Protein AF-A0A1T0CT26-F1 (afdb_monomer_lite)

Organism: NCBI:txid470453

Foldseek 3Di:
DKKKKFAQDCVLVQVCQVPPFQWHQDVVQQKIKHWDFDPDPDGDIDIDIWHFPDDDNTMTMTDDPPDDPCCCVPVPVVVSCVSVVPMDIDDD

Radius of gyration: 12.82 Å; chains: 1;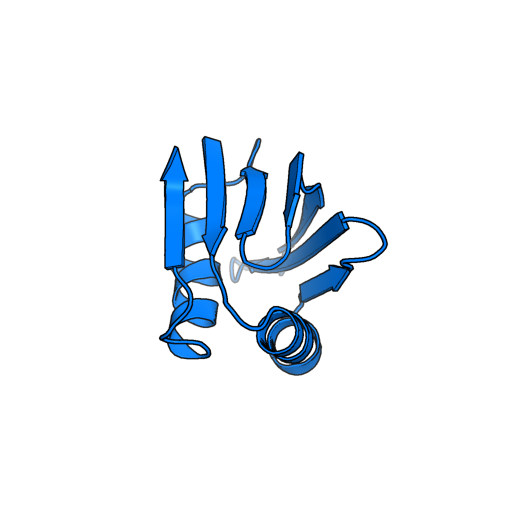 bounding box: 35×26×27 Å

Structure (mmCIF, N/CA/C/O backbone):
data_AF-A0A1T0CT26-F1
#
_entry.id   AF-A0A1T0CT26-F1
#
loop_
_atom_site.group_PDB
_atom_site.id
_atom_site.type_symbol
_atom_site.label_atom_id
_atom_site.label_alt_id
_atom_site.label_comp_id
_atom_site.label_asym_id
_atom_site.label_entity_id
_atom_site.label_seq_id
_atom_site.pdbx_PDB_ins_code
_atom_site.Cartn_x
_atom_site.Cartn_y
_atom_site.Cartn_z
_atom_site.occupancy
_atom_site.B_iso_or_equiv
_atom_site.auth_seq_id
_atom_site.auth_comp_id
_atom_site.auth_asym_id
_atom_site.auth_atom_id
_atom_site.pdbx_PDB_model_num
ATOM 1 N N . MET A 1 1 ? -5.051 0.530 -13.656 1.00 85.62 1 MET A N 1
ATOM 2 C CA . MET A 1 1 ? -5.703 -0.439 -12.754 1.00 85.62 1 MET A CA 1
ATOM 3 C C . MET A 1 1 ? -5.882 0.244 -11.412 1.00 85.62 1 MET A C 1
ATOM 5 O O . MET A 1 1 ? -4.988 0.986 -11.021 1.00 85.62 1 MET A O 1
ATOM 9 N N . MET A 1 2 ? -7.017 0.055 -10.746 1.00 89.81 2 MET A N 1
ATOM 10 C CA . MET A 1 2 ? -7.268 0.623 -9.422 1.00 89.81 2 MET A CA 1
ATOM 11 C C . MET A 1 2 ? -6.932 -0.413 -8.345 1.00 89.81 2 MET A C 1
ATOM 13 O O . MET A 1 2 ? -7.452 -1.526 -8.380 1.00 89.81 2 MET A O 1
ATOM 17 N N . LEU A 1 3 ? -6.071 -0.055 -7.392 1.00 92.00 3 LEU A N 1
ATOM 18 C CA . LEU A 1 3 ? -5.806 -0.826 -6.181 1.00 92.00 3 LEU A CA 1
ATOM 19 C C . LEU A 1 3 ? -6.609 -0.227 -5.028 1.00 92.00 3 LEU A C 1
ATOM 21 O O . LEU A 1 3 ? -6.467 0.947 -4.698 1.00 92.00 3 LEU A O 1
ATOM 25 N N . ILE A 1 4 ? -7.408 -1.060 -4.378 1.00 93.38 4 ILE A N 1
ATOM 26 C CA . ILE A 1 4 ? -8.157 -0.705 -3.180 1.00 93.38 4 ILE A CA 1
ATOM 27 C C . ILE A 1 4 ? -7.526 -1.426 -1.992 1.00 93.38 4 ILE A C 1
ATOM 29 O O . ILE A 1 4 ? -7.483 -2.657 -1.952 1.00 93.38 4 ILE A O 1
ATOM 33 N N . ILE A 1 5 ? -7.065 -0.657 -1.008 1.00 93.75 5 ILE A N 1
ATOM 34 C CA . ILE A 1 5 ? -6.494 -1.155 0.246 1.00 93.75 5 ILE A CA 1
ATOM 35 C C . ILE A 1 5 ? -7.511 -0.921 1.357 1.00 93.75 5 ILE A C 1
ATOM 37 O O . ILE A 1 5 ? -7.823 0.228 1.668 1.00 93.75 5 ILE A O 1
ATOM 41 N N . LYS A 1 6 ? -8.010 -1.986 1.988 1.00 94.69 6 LYS A N 1
ATOM 42 C CA . LYS A 1 6 ? -8.943 -1.879 3.120 1.00 94.69 6 LYS A CA 1
ATOM 43 C C . LYS A 1 6 ? -8.275 -2.329 4.407 1.00 94.69 6 LYS A C 1
ATOM 45 O O . LYS A 1 6 ? -7.744 -3.438 4.486 1.00 94.69 6 LYS A O 1
ATOM 50 N N . LEU A 1 7 ? -8.322 -1.468 5.419 1.00 92.88 7 LEU A N 1
ATOM 51 C CA . LEU A 1 7 ? -7.731 -1.728 6.726 1.00 92.88 7 LEU A CA 1
ATOM 52 C C . LEU A 1 7 ? -8.424 -0.893 7.803 1.00 92.88 7 LEU A C 1
ATOM 54 O O . LEU A 1 7 ? -8.698 0.284 7.612 1.00 92.88 7 LEU A O 1
ATOM 58 N N . SER A 1 8 ? -8.663 -1.484 8.971 1.00 88.31 8 SER A N 1
ATOM 59 C CA . SER A 1 8 ? -9.265 -0.782 10.116 1.00 88.31 8 SER A CA 1
ATOM 60 C C . SER A 1 8 ? -8.279 0.095 10.893 1.00 88.31 8 SER A C 1
ATOM 62 O O . SER A 1 8 ? -8.688 0.919 11.707 1.00 88.31 8 SER A O 1
ATOM 64 N N . ASN A 1 9 ? -6.976 -0.094 10.681 1.00 89.12 9 ASN A N 1
ATOM 65 C CA . ASN A 1 9 ? -5.919 0.639 11.361 1.00 89.12 9 ASN A CA 1
ATOM 66 C C . ASN A 1 9 ? -4.756 0.954 10.413 1.00 89.12 9 ASN A C 1
ATOM 68 O O . ASN A 1 9 ? -3.760 0.232 10.353 1.00 89.12 9 ASN A O 1
ATOM 72 N N . PHE A 1 10 ? -4.866 2.082 9.719 1.00 89.38 10 PHE A N 1
ATOM 73 C CA . PHE A 1 10 ? -3.838 2.580 8.809 1.00 89.38 10 PHE A CA 1
ATOM 74 C C . PHE A 1 10 ? -2.499 2.914 9.472 1.00 89.38 10 PHE A C 1
ATOM 76 O O . PHE A 1 10 ? -1.464 2.856 8.810 1.00 89.38 10 PHE A O 1
ATOM 83 N N . LYS A 1 11 ? -2.478 3.160 10.787 1.00 89.12 11 LYS A N 1
ATOM 84 C CA . LYS A 1 11 ? -1.224 3.374 11.514 1.00 89.12 11 LYS A CA 1
ATOM 85 C C . LYS A 1 11 ? -0.328 2.132 11.488 1.00 89.12 11 LYS A C 1
ATOM 87 O O . LYS A 1 11 ? 0.869 2.267 11.279 1.00 89.12 11 LYS A O 1
ATOM 92 N N . LYS A 1 12 ? -0.902 0.923 11.595 1.00 89.06 12 LYS A N 1
ATOM 93 C CA . LYS A 1 12 ? -0.130 -0.328 11.448 1.00 89.06 12 LYS A CA 1
ATOM 94 C C . LYS A 1 12 ? 0.561 -0.416 10.088 1.00 89.06 12 LYS A C 1
ATOM 96 O O . LYS A 1 12 ? 1.697 -0.869 10.014 1.00 89.06 12 LYS A O 1
ATOM 101 N N . LEU A 1 13 ? -0.132 -0.000 9.027 1.00 89.44 13 LEU A N 1
ATOM 102 C CA . LEU A 1 13 ? 0.420 0.005 7.677 1.00 89.44 13 LEU A CA 1
ATOM 103 C C . LEU A 1 13 ? 1.579 1.003 7.573 1.00 89.44 13 LEU A C 1
ATOM 105 O O . LEU A 1 13 ? 2.648 0.631 7.108 1.00 89.44 13 LEU A O 1
ATOM 109 N N . GLN A 1 14 ? 1.406 2.229 8.069 1.00 89.31 14 GLN A N 1
ATOM 110 C CA . GLN A 1 14 ? 2.464 3.245 8.071 1.00 89.31 14 GLN A CA 1
ATOM 111 C C . GLN A 1 14 ? 3.704 2.810 8.865 1.00 89.31 14 GLN A C 1
ATOM 113 O O . GLN A 1 14 ? 4.830 2.938 8.375 1.00 89.31 14 GLN A O 1
ATOM 118 N N . ASP A 1 15 ? 3.499 2.254 10.062 1.00 89.56 15 ASP A N 1
ATOM 119 C CA . ASP A 1 15 ? 4.573 1.742 10.915 1.00 89.56 15 ASP A CA 1
ATOM 120 C C . ASP A 1 15 ? 5.323 0.593 10.222 1.00 89.56 15 ASP A C 1
ATOM 122 O O . ASP A 1 15 ? 6.553 0.539 10.262 1.00 89.56 15 ASP A O 1
ATOM 126 N N . LEU A 1 16 ? 4.600 -0.315 9.557 1.00 86.94 16 LEU A N 1
ATOM 127 C CA . LEU A 1 16 ? 5.200 -1.414 8.805 1.00 86.94 16 LEU A CA 1
ATOM 128 C C . LEU A 1 16 ? 6.066 -0.901 7.649 1.00 86.94 16 LEU A C 1
ATOM 130 O O . LEU A 1 16 ? 7.202 -1.353 7.502 1.00 86.94 16 LEU A O 1
ATOM 134 N N . MET A 1 17 ? 5.550 0.035 6.847 1.00 84.44 17 MET A N 1
ATOM 135 C CA . MET A 1 17 ? 6.288 0.590 5.708 1.00 84.44 17 MET A CA 1
ATOM 136 C C . MET A 1 17 ? 7.601 1.215 6.171 1.00 84.44 17 MET A C 1
ATOM 138 O O . MET A 1 17 ? 8.663 0.821 5.700 1.00 84.44 17 MET A O 1
ATOM 142 N N . THR A 1 18 ? 7.524 2.082 7.184 1.00 80.19 18 THR A N 1
ATOM 143 C CA . THR A 1 18 ? 8.671 2.843 7.697 1.00 80.19 18 THR A CA 1
ATOM 144 C C . THR A 1 18 ? 9.759 1.945 8.295 1.00 80.19 18 THR A C 1
ATOM 146 O O . THR A 1 18 ? 10.944 2.242 8.170 1.00 80.19 18 THR A O 1
ATOM 149 N N . ASN A 1 19 ? 9.377 0.848 8.960 1.00 78.75 19 ASN A N 1
ATOM 150 C CA . ASN A 1 19 ? 10.316 0.018 9.721 1.00 78.75 19 ASN A CA 1
ATOM 151 C C . ASN A 1 19 ? 10.829 -1.217 8.970 1.00 78.75 19 ASN A C 1
ATOM 153 O O . ASN A 1 19 ? 11.826 -1.805 9.384 1.00 78.75 19 ASN A O 1
ATOM 157 N N . SER A 1 20 ? 10.120 -1.697 7.945 1.00 74.81 20 SER A N 1
ATOM 158 C CA . SER A 1 20 ? 10.370 -3.029 7.361 1.00 74.81 20 SER A CA 1
ATOM 159 C C . SER A 1 20 ? 10.498 -3.045 5.841 1.00 74.81 20 SER A C 1
ATOM 161 O O . SER A 1 20 ? 10.899 -4.065 5.274 1.00 74.81 20 SER A O 1
ATOM 163 N N . PHE A 1 21 ? 10.191 -1.937 5.174 1.00 73.06 21 PHE A N 1
ATOM 164 C CA . PHE A 1 21 ? 10.271 -1.813 3.726 1.00 73.06 21 PHE A CA 1
ATOM 165 C C . PHE A 1 21 ? 11.105 -0.589 3.351 1.00 73.06 21 PHE A C 1
ATOM 167 O O . PHE A 1 21 ? 11.231 0.358 4.121 1.00 73.06 21 PHE A O 1
ATOM 174 N N . LEU A 1 22 ? 11.651 -0.575 2.134 1.00 78.56 22 LEU A N 1
ATOM 175 C CA . LEU A 1 22 ? 12.120 0.669 1.518 1.00 78.56 22 LEU A CA 1
ATOM 176 C C . LEU A 1 22 ? 10.897 1.442 1.010 1.00 78.56 22 LEU A C 1
ATOM 178 O O . LEU A 1 22 ? 10.705 1.606 -0.190 1.00 78.56 22 LEU A O 1
ATOM 182 N N . SER A 1 23 ? 9.999 1.804 1.922 1.00 84.75 23 SER A N 1
ATOM 183 C CA . SER A 1 23 ? 8.704 2.386 1.604 1.00 84.75 23 SER A CA 1
ATOM 184 C C . SER A 1 23 ? 8.245 3.349 2.688 1.00 84.75 23 SER A C 1
ATOM 186 O O . SER A 1 23 ? 8.489 3.138 3.872 1.00 84.75 23 SER A O 1
ATOM 188 N N . THR A 1 24 ? 7.532 4.388 2.278 1.00 87.62 24 THR A N 1
ATOM 189 C CA . THR A 1 24 ? 6.911 5.375 3.156 1.00 87.62 24 THR A CA 1
ATOM 190 C C . THR A 1 24 ? 5.495 5.653 2.677 1.00 87.62 24 THR A C 1
ATOM 192 O O . THR A 1 24 ? 5.267 5.875 1.490 1.00 87.62 24 THR A O 1
ATOM 195 N N . ILE A 1 25 ? 4.544 5.641 3.610 1.00 89.25 25 ILE A N 1
ATOM 196 C CA . ILE A 1 25 ? 3.177 6.119 3.389 1.00 89.25 25 ILE A CA 1
ATOM 197 C C . ILE A 1 25 ? 3.002 7.419 4.160 1.00 89.25 25 ILE A C 1
ATOM 199 O O . ILE A 1 25 ? 3.221 7.460 5.376 1.00 89.25 25 ILE A O 1
ATOM 203 N N . ASP A 1 26 ? 2.582 8.453 3.445 1.00 89.75 26 ASP A N 1
ATOM 204 C CA . ASP A 1 26 ? 2.226 9.749 3.995 1.00 89.75 26 ASP A CA 1
ATOM 205 C C . ASP A 1 26 ? 0.727 9.983 3.776 1.00 89.75 26 ASP A C 1
ATOM 207 O O . ASP A 1 26 ? 0.267 10.263 2.671 1.00 89.75 26 ASP A O 1
ATOM 211 N N . PHE A 1 27 ? -0.058 9.839 4.845 1.00 88.75 27 PHE A N 1
ATOM 212 C CA . PHE A 1 27 ? -1.501 10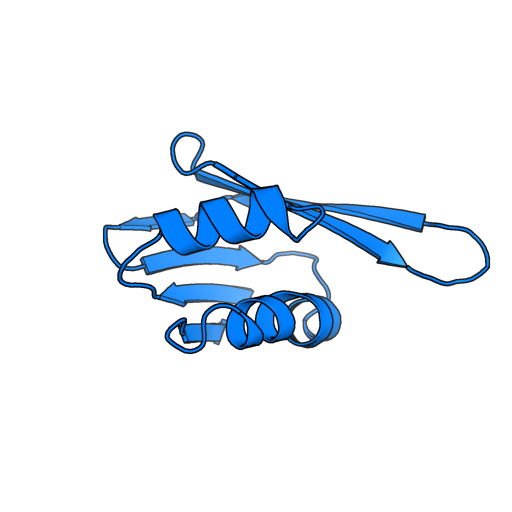.078 4.799 1.00 88.75 27 PHE A CA 1
ATOM 213 C C . PHE A 1 27 ? -1.870 11.562 4.734 1.00 88.75 27 PHE A C 1
ATOM 215 O O . PHE A 1 27 ? -2.978 11.874 4.303 1.00 88.75 27 PHE A O 1
ATOM 222 N N . GLU A 1 28 ? -0.984 12.469 5.160 1.00 89.94 28 GLU A N 1
ATOM 223 C CA . GLU A 1 28 ? -1.224 13.911 5.065 1.00 89.94 28 GLU A CA 1
ATOM 224 C C . GLU A 1 28 ? -1.055 14.378 3.618 1.00 89.94 28 GLU A C 1
ATOM 226 O O . GLU A 1 28 ? -1.889 15.129 3.112 1.00 89.94 28 GLU A O 1
ATOM 231 N N . GLN A 1 29 ? -0.016 13.884 2.939 1.00 90.44 29 GLN A N 1
ATOM 232 C CA . GLN A 1 29 ? 0.216 14.141 1.514 1.00 90.44 29 GLN A CA 1
ATOM 233 C C . GLN A 1 29 ? -0.631 13.246 0.603 1.00 90.44 29 GLN A C 1
ATOM 235 O O . GLN A 1 29 ? -0.810 13.577 -0.563 1.00 90.44 29 GLN A O 1
ATOM 240 N N . GLN A 1 30 ? -1.219 12.175 1.147 1.00 93.12 30 GLN A N 1
ATOM 241 C CA . GLN A 1 30 ? -1.971 11.158 0.408 1.00 93.12 30 GLN A CA 1
ATOM 242 C C . GLN A 1 30 ? -1.116 10.445 -0.644 1.00 93.12 30 GLN A C 1
ATOM 244 O O . GLN A 1 30 ? -1.525 10.237 -1.786 1.00 93.12 30 GLN A O 1
ATOM 249 N N . GLU A 1 31 ? 0.085 10.049 -0.231 1.00 93.31 31 GLU A N 1
ATOM 250 C CA . GLU A 1 31 ? 1.071 9.428 -1.100 1.00 93.31 31 GLU A CA 1
ATOM 251 C C . GLU A 1 31 ? 1.606 8.129 -0.501 1.00 93.31 31 GLU A C 1
AT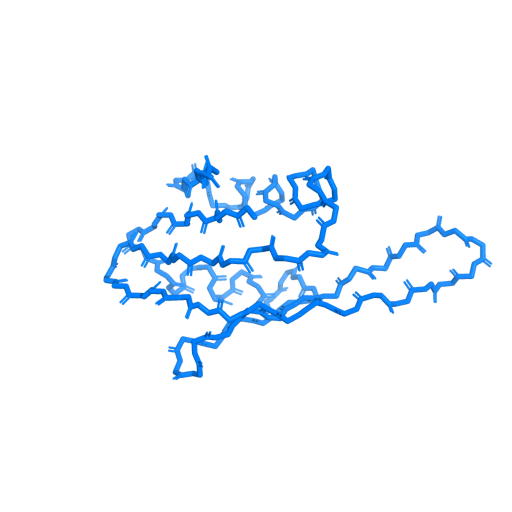OM 253 O O . GLU A 1 31 ? 1.797 7.981 0.711 1.00 93.31 31 GLU A O 1
ATOM 258 N N . TRP A 1 32 ? 1.912 7.182 -1.379 1.00 91.19 32 TRP A N 1
ATOM 259 C CA . TRP A 1 32 ? 2.681 5.995 -1.051 1.00 91.19 32 TRP A CA 1
ATOM 260 C C . TRP A 1 32 ? 3.891 5.898 -1.964 1.00 91.19 32 TRP A C 1
ATOM 262 O O . TRP A 1 32 ? 3.775 5.703 -3.173 1.00 91.19 32 TRP A O 1
ATOM 272 N N . GLN A 1 33 ? 5.069 5.996 -1.360 1.00 89.56 33 GLN A N 1
ATOM 273 C CA . GLN A 1 33 ? 6.333 5.780 -2.032 1.00 89.56 33 GLN A CA 1
ATOM 274 C C . GLN A 1 33 ? 6.900 4.414 -1.656 1.00 89.56 33 GLN A C 1
ATOM 276 O O . GLN A 1 33 ? 6.900 4.019 -0.486 1.00 89.56 33 GLN A O 1
ATOM 281 N N . PHE A 1 34 ? 7.462 3.705 -2.627 1.00 85.38 34 PHE A N 1
ATOM 282 C CA . PHE A 1 34 ? 8.339 2.581 -2.333 1.00 85.38 34 PHE A CA 1
ATOM 283 C C . PHE A 1 34 ? 9.431 2.413 -3.378 1.00 85.38 34 PHE A C 1
ATOM 285 O O . PHE A 1 34 ? 9.331 2.868 -4.519 1.00 85.38 34 PHE A O 1
ATOM 292 N N . THR A 1 35 ? 10.471 1.709 -2.963 1.00 81.88 35 THR A N 1
ATOM 293 C CA . THR A 1 35 ? 11.639 1.387 -3.762 1.00 81.88 35 THR A CA 1
ATOM 294 C C . THR A 1 35 ? 11.778 -0.122 -3.877 1.00 81.88 35 THR A C 1
ATOM 296 O O . THR A 1 35 ? 11.739 -0.842 -2.876 1.00 81.88 35 THR A O 1
ATOM 299 N N . ILE A 1 36 ? 11.991 -0.594 -5.102 1.00 78.00 36 ILE A N 1
ATOM 300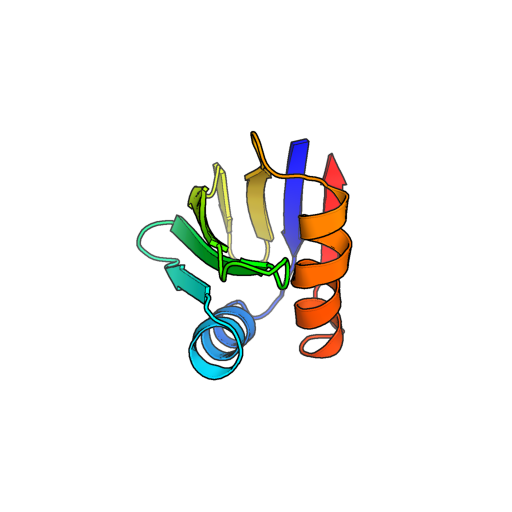 C CA . ILE A 1 36 ? 12.351 -1.980 -5.393 1.00 78.00 36 ILE A CA 1
ATOM 301 C C . ILE A 1 36 ? 13.812 -2.011 -5.826 1.00 78.00 36 ILE A C 1
ATOM 303 O O . ILE A 1 36 ? 14.235 -1.222 -6.672 1.00 78.00 36 ILE A O 1
ATOM 307 N N . LEU A 1 37 ? 14.566 -2.939 -5.241 1.00 75.25 37 LEU A N 1
ATOM 308 C CA . LEU A 1 37 ? 15.918 -3.282 -5.667 1.00 75.25 37 LEU A CA 1
ATOM 309 C C . LEU A 1 37 ? 15.826 -4.560 -6.498 1.00 75.25 37 LEU A C 1
ATOM 311 O O . LEU A 1 37 ? 15.494 -5.620 -5.964 1.00 75.25 37 LEU A O 1
ATOM 315 N N . THR A 1 38 ? 16.072 -4.470 -7.802 1.00 68.81 38 THR A N 1
ATOM 316 C CA . THR A 1 38 ? 16.068 -5.657 -8.665 1.00 68.81 38 THR A CA 1
ATOM 317 C C . THR A 1 38 ? 17.460 -6.286 -8.684 1.00 68.81 38 THR A C 1
ATOM 319 O O . THR A 1 38 ? 18.416 -5.646 -9.117 1.00 68.81 38 THR A O 1
ATOM 322 N N . ASN A 1 39 ? 17.577 -7.551 -8.268 1.00 61.44 39 ASN A N 1
ATOM 323 C CA . ASN A 1 39 ? 18.820 -8.329 -8.364 1.00 61.44 39 ASN A CA 1
ATOM 324 C C . ASN A 1 39 ? 19.060 -8.790 -9.817 1.00 61.44 39 ASN A C 1
ATOM 326 O O . ASN A 1 39 ? 18.803 -9.947 -10.150 1.00 61.44 39 ASN A O 1
ATOM 330 N N . GLN A 1 40 ? 19.534 -7.907 -10.698 1.00 52.53 40 GLN A N 1
ATOM 331 C CA . GLN A 1 40 ? 19.940 -8.274 -12.062 1.00 52.53 40 GLN A CA 1
ATOM 332 C C . GLN A 1 40 ? 21.299 -7.668 -12.419 1.00 52.53 40 GLN A C 1
ATOM 334 O O . GLN A 1 40 ? 21.338 -6.680 -13.134 1.00 52.53 40 GLN A O 1
ATOM 339 N N . GLU A 1 41 ? 22.399 -8.255 -11.920 1.00 53.81 41 GLU A N 1
ATOM 340 C CA . GLU A 1 41 ? 23.827 -7.964 -12.240 1.00 53.81 41 GLU A CA 1
ATOM 341 C C . GLU A 1 41 ? 24.320 -6.501 -12.083 1.00 53.81 41 GLU A C 1
ATOM 343 O O . GLU A 1 41 ? 25.520 -6.247 -12.015 1.00 53.81 41 GLU A O 1
ATOM 348 N N . ILE A 1 42 ? 23.400 -5.554 -11.956 1.00 58.66 42 ILE A N 1
ATOM 349 C CA . ILE A 1 42 ? 23.510 -4.123 -11.750 1.00 58.66 42 ILE A CA 1
ATOM 350 C C . ILE A 1 42 ? 22.345 -3.821 -10.804 1.00 58.66 42 ILE A C 1
ATOM 352 O O . ILE A 1 42 ? 21.193 -4.084 -11.150 1.00 58.66 42 ILE A O 1
ATOM 356 N N . ASP A 1 43 ? 22.623 -3.323 -9.601 1.00 60.28 43 ASP A N 1
ATOM 357 C CA . ASP A 1 43 ? 21.572 -2.941 -8.655 1.00 60.28 43 ASP A CA 1
ATOM 358 C C . ASP A 1 43 ? 20.790 -1.753 -9.234 1.00 60.28 43 ASP A C 1
ATOM 360 O O . ASP A 1 43 ? 21.194 -0.595 -9.112 1.00 60.28 43 ASP A O 1
ATOM 364 N N . VAL A 1 44 ? 19.687 -2.040 -9.928 1.00 65.81 44 VAL A N 1
ATOM 365 C CA . VAL A 1 44 ? 18.774 -1.011 -10.422 1.00 65.81 44 VAL A CA 1
ATOM 366 C C . VAL A 1 44 ? 17.777 -0.699 -9.317 1.00 65.81 44 VAL A C 1
ATOM 368 O O . VAL A 1 44 ? 17.010 -1.554 -8.868 1.00 65.81 44 VAL A O 1
ATOM 371 N N . GLU A 1 45 ? 17.806 0.555 -8.874 1.00 80.06 45 GLU A N 1
ATOM 372 C CA . GLU A 1 45 ? 16.839 1.107 -7.939 1.00 80.06 45 GLU A CA 1
ATOM 373 C C . GLU A 1 45 ? 15.653 1.679 -8.725 1.00 80.06 45 GLU A C 1
ATOM 375 O O . GLU A 1 45 ? 15.794 2.673 -9.440 1.00 80.06 45 GLU A O 1
ATOM 380 N N . ILE A 1 46 ? 14.475 1.067 -8.584 1.00 78.88 46 ILE A N 1
ATOM 381 C CA . ILE A 1 46 ? 13.237 1.588 -9.172 1.00 78.88 46 ILE A CA 1
ATOM 382 C C . ILE A 1 46 ? 12.391 2.195 -8.059 1.00 78.88 46 ILE A C 1
ATOM 384 O O . ILE A 1 46 ? 12.003 1.507 -7.113 1.00 78.88 46 ILE A O 1
ATOM 388 N N . ARG A 1 47 ? 12.097 3.492 -8.185 1.00 84.62 47 ARG A N 1
ATOM 389 C CA . ARG A 1 47 ? 11.241 4.234 -7.256 1.00 84.62 47 ARG A CA 1
ATOM 390 C C . ARG A 1 47 ? 9.862 4.423 -7.857 1.00 84.62 47 ARG A C 1
ATOM 392 O O . ARG A 1 47 ? 9.741 4.957 -8.957 1.00 84.62 47 ARG A O 1
ATOM 399 N N . TYR A 1 48 ? 8.846 4.053 -7.094 1.00 85.62 48 TYR A N 1
ATOM 400 C CA . TYR A 1 48 ? 7.457 4.309 -7.425 1.00 85.62 48 TYR A CA 1
ATOM 401 C C . TYR A 1 48 ? 6.858 5.297 -6.432 1.00 85.62 48 TYR A C 1
ATOM 403 O O . TYR A 1 48 ? 7.136 5.233 -5.233 1.00 85.62 48 TYR A O 1
ATOM 411 N N . LEU A 1 49 ? 6.030 6.196 -6.956 1.00 89.06 49 LEU A N 1
ATOM 412 C CA . LEU A 1 49 ? 5.226 7.131 -6.187 1.00 89.06 49 LEU A CA 1
ATOM 413 C C . LEU A 1 49 ? 3.776 6.992 -6.637 1.00 89.06 49 LEU A C 1
ATOM 415 O O . LEU A 1 49 ? 3.450 7.277 -7.790 1.00 89.06 49 LEU A O 1
ATOM 419 N N . PHE A 1 50 ? 2.925 6.558 -5.720 1.00 89.94 50 PHE A N 1
ATOM 420 C CA . PHE A 1 50 ? 1.494 6.443 -5.921 1.00 89.94 50 PHE A CA 1
ATOM 421 C C . PHE A 1 50 ? 0.771 7.549 -5.172 1.00 89.94 50 PHE A C 1
ATOM 423 O O . PHE A 1 50 ? 1.024 7.769 -3.991 1.00 89.94 50 PHE A O 1
ATOM 430 N N . GLN A 1 51 ? -0.144 8.215 -5.863 1.00 91.69 51 GLN A N 1
ATOM 431 C CA . GLN A 1 51 ? -1.063 9.185 -5.277 1.00 91.69 51 GLN A CA 1
ATOM 432 C C . GLN A 1 51 ? -2.356 8.461 -4.904 1.00 91.69 51 GLN A C 1
ATOM 434 O O . GLN A 1 51 ? -2.792 7.576 -5.645 1.00 91.69 51 GLN A O 1
ATOM 439 N N . PHE A 1 52 ? -2.962 8.812 -3.773 1.00 93.38 52 PHE A N 1
ATOM 440 C CA . PHE A 1 52 ? -4.272 8.275 -3.420 1.00 93.38 52 PHE A CA 1
ATOM 441 C C . PHE A 1 52 ? -5.337 9.055 -4.180 1.00 93.38 52 PHE A C 1
ATOM 443 O O . PHE A 1 52 ? -5.412 10.279 -4.084 1.00 93.38 52 PHE A O 1
ATOM 450 N N . ASP A 1 53 ? -6.194 8.348 -4.905 1.00 92.88 53 ASP A N 1
ATOM 451 C CA . ASP A 1 53 ? -7.378 8.959 -5.509 1.00 92.88 53 ASP A CA 1
ATOM 452 C C . ASP A 1 53 ? -8.450 9.224 -4.451 1.00 92.88 53 ASP A C 1
ATOM 454 O O . ASP A 1 53 ? -9.204 10.196 -4.532 1.00 92.88 53 ASP A O 1
ATOM 458 N N . HIS A 1 54 ? -8.519 8.353 -3.442 1.00 91.12 54 HIS A N 1
ATOM 459 C CA . HIS A 1 54 ? -9.459 8.474 -2.341 1.00 91.12 54 HIS A CA 1
ATOM 460 C C . HIS A 1 54 ? -8.887 7.895 -1.044 1.00 91.12 54 HIS A C 1
ATOM 462 O O . HIS A 1 54 ? -8.282 6.824 -1.039 1.00 91.12 54 HIS A O 1
ATOM 468 N N . LEU A 1 55 ? -9.140 8.578 0.075 1.00 91.69 55 LEU A N 1
ATOM 469 C CA . LEU A 1 55 ? -8.793 8.127 1.421 1.00 91.69 55 LEU A CA 1
ATOM 470 C C . LEU A 1 55 ? -9.973 8.350 2.370 1.00 91.69 55 LEU A C 1
ATOM 472 O O . LEU A 1 55 ? -10.510 9.454 2.483 1.00 91.69 55 LEU A O 1
ATOM 476 N N . ASN A 1 56 ? -10.343 7.307 3.108 1.00 90.69 56 ASN A N 1
ATOM 477 C CA . ASN A 1 56 ? -11.265 7.399 4.234 1.00 90.69 56 ASN A CA 1
ATOM 478 C C . ASN A 1 56 ? -10.790 6.529 5.409 1.00 90.69 56 ASN A C 1
ATOM 480 O O . ASN A 1 56 ? -9.728 5.917 5.364 1.00 90.69 56 ASN A O 1
ATOM 484 N N . ALA A 1 57 ? -11.584 6.470 6.482 1.00 88.12 57 ALA A N 1
ATOM 485 C CA . ALA A 1 57 ? -11.198 5.798 7.724 1.00 88.12 57 ALA A CA 1
ATOM 486 C C . ALA A 1 57 ? -10.879 4.295 7.585 1.00 88.12 57 ALA A C 1
ATOM 488 O O . ALA A 1 57 ? -10.225 3.748 8.468 1.00 88.12 57 ALA A O 1
ATOM 489 N N . HIS A 1 58 ? -11.333 3.631 6.515 1.00 90.81 58 HIS A N 1
ATOM 490 C CA . HIS A 1 58 ? -11.170 2.183 6.341 1.00 90.81 58 HIS A CA 1
ATOM 491 C C . HIS A 1 58 ? -10.603 1.773 4.978 1.00 90.81 58 HIS A C 1
ATOM 493 O O . HIS A 1 58 ? -10.383 0.581 4.755 1.00 90.81 58 HIS A O 1
ATOM 499 N N . GLN A 1 59 ? -10.408 2.719 4.059 1.00 94.38 59 GLN A N 1
ATOM 500 C CA . GLN A 1 59 ? -10.069 2.428 2.671 1.00 94.38 59 GLN A CA 1
ATOM 501 C C . GLN A 1 59 ? -9.163 3.499 2.055 1.00 94.38 59 GLN A C 1
ATOM 503 O O . GLN A 1 59 ? -9.381 4.693 2.263 1.00 94.38 59 GLN A O 1
ATOM 508 N N . ILE A 1 60 ? -8.194 3.039 1.260 1.00 94.25 60 ILE A N 1
ATOM 509 C CA . ILE A 1 60 ? -7.383 3.831 0.329 1.00 94.25 60 ILE A CA 1
ATOM 510 C C . ILE A 1 60 ? -7.667 3.315 -1.078 1.00 94.25 60 ILE A C 1
ATOM 512 O O . ILE A 1 60 ? -7.719 2.102 -1.290 1.00 94.25 60 ILE A O 1
ATOM 516 N N . GLU A 1 61 ? -7.818 4.220 -2.030 1.00 94.12 61 GLU A N 1
ATOM 517 C CA . GLU A 1 61 ? -7.887 3.918 -3.457 1.00 94.12 61 GLU A CA 1
ATOM 518 C C . GLU A 1 61 ? -6.680 4.535 -4.149 1.00 94.12 61 GLU A C 1
ATOM 520 O O . GLU A 1 61 ? -6.326 5.685 -3.882 1.00 94.12 61 GLU A O 1
ATOM 525 N N . ILE A 1 62 ? -6.026 3.745 -4.995 1.00 92.25 62 ILE A N 1
ATOM 526 C CA . ILE A 1 62 ? -4.772 4.098 -5.647 1.00 92.25 62 ILE A CA 1
ATOM 527 C C . ILE A 1 62 ? -4.827 3.703 -7.118 1.00 92.25 62 ILE A C 1
ATOM 529 O O . ILE A 1 62 ? -4.922 2.520 -7.456 1.00 92.25 62 ILE A O 1
ATOM 533 N N . TYR A 1 63 ? -4.660 4.673 -8.009 1.00 89.81 63 TYR A N 1
ATOM 534 C CA . TYR A 1 63 ? -4.510 4.420 -9.428 1.00 89.81 63 TYR A CA 1
ATOM 535 C C . TYR A 1 63 ? -3.076 3.990 -9.742 1.00 89.81 63 TYR A C 1
ATOM 537 O O . TYR A 1 63 ? -2.161 4.796 -9.925 1.00 89.81 63 TYR A O 1
ATOM 545 N N . CYS A 1 64 ? -2.875 2.678 -9.835 1.00 83.19 64 CYS A N 1
ATOM 546 C CA . CYS A 1 64 ? -1.600 2.084 -10.209 1.00 83.19 64 CYS A CA 1
ATOM 547 C C . CYS A 1 64 ? -1.433 2.147 -11.734 1.00 83.19 64 CYS A C 1
ATOM 549 O O . CYS A 1 64 ? -1.864 1.247 -12.462 1.00 83.19 64 CYS A O 1
ATOM 551 N N . ASN A 1 65 ? -0.847 3.237 -12.237 1.00 76.44 65 ASN A N 1
ATOM 552 C CA . ASN A 1 65 ? -0.488 3.378 -13.648 1.00 76.44 65 ASN A CA 1
ATOM 553 C C . ASN A 1 65 ? 1.008 3.118 -13.864 1.00 76.44 65 ASN A C 1
ATOM 555 O O . ASN A 1 65 ? 1.841 3.689 -13.165 1.00 76.44 65 ASN A O 1
ATOM 559 N N . GLY A 1 66 ? 1.348 2.294 -14.856 1.00 71.94 66 GLY A N 1
ATOM 560 C CA . GLY A 1 66 ? 2.737 2.068 -15.272 1.00 71.94 66 GLY A CA 1
ATOM 561 C C . GLY A 1 66 ? 3.564 1.148 -14.370 1.00 71.94 66 GLY A C 1
ATOM 562 O O . GLY A 1 66 ? 4.765 1.024 -14.595 1.00 71.94 66 GLY A O 1
ATOM 563 N N . MET A 1 67 ? 2.948 0.499 -13.381 1.00 78.81 67 MET A N 1
ATOM 564 C CA . MET A 1 67 ? 3.591 -0.556 -12.603 1.00 78.81 67 MET A CA 1
ATOM 565 C C . MET A 1 67 ? 3.232 -1.930 -13.168 1.00 78.81 67 MET A C 1
ATOM 567 O O . MET A 1 67 ? 2.104 -2.140 -13.603 1.00 78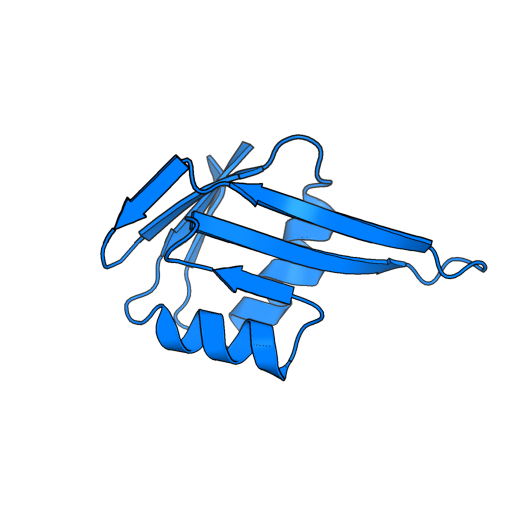.81 67 MET A O 1
ATOM 571 N N . ASP A 1 68 ? 4.192 -2.849 -13.145 1.00 82.12 68 ASP A N 1
ATOM 572 C CA . ASP A 1 68 ? 3.958 -4.258 -13.446 1.00 82.12 68 ASP A CA 1
ATOM 573 C C . ASP A 1 68 ? 3.113 -4.913 -12.334 1.00 82.12 68 ASP A C 1
ATOM 575 O O . ASP A 1 68 ? 3.475 -4.876 -11.150 1.00 82.12 68 ASP A O 1
ATOM 579 N N . ASP A 1 69 ? 1.977 -5.495 -12.724 1.00 81.06 69 ASP A N 1
ATOM 580 C CA . ASP A 1 69 ? 1.013 -6.128 -11.823 1.00 81.06 69 ASP A CA 1
ATOM 581 C C . ASP A 1 69 ? 1.623 -7.285 -11.023 1.00 81.06 69 ASP A C 1
ATOM 583 O O . ASP A 1 69 ? 1.265 -7.470 -9.855 1.00 81.06 69 ASP A O 1
ATOM 587 N N . ASP A 1 70 ? 2.538 -8.054 -11.620 1.00 82.31 70 ASP A N 1
ATOM 588 C CA . ASP A 1 70 ? 3.176 -9.189 -10.957 1.00 82.31 70 ASP A CA 1
ATOM 589 C C . ASP A 1 70 ? 4.130 -8.688 -9.874 1.00 82.31 70 ASP A C 1
ATOM 591 O O . ASP A 1 70 ? 4.099 -9.182 -8.747 1.00 82.31 70 ASP A O 1
ATOM 595 N N . ILE A 1 71 ? 4.906 -7.643 -10.162 1.00 80.94 71 ILE A N 1
ATOM 596 C CA . ILE A 1 71 ? 5.783 -7.019 -9.165 1.00 80.94 71 ILE A CA 1
ATOM 597 C C . ILE A 1 71 ? 4.948 -6.453 -8.008 1.00 80.94 71 ILE A C 1
ATOM 599 O O . ILE A 1 71 ? 5.245 -6.697 -6.838 1.00 80.94 71 ILE A O 1
ATOM 603 N N . LEU A 1 72 ? 3.864 -5.732 -8.310 1.00 83.19 72 LEU A N 1
ATOM 604 C CA . LEU A 1 72 ? 2.991 -5.169 -7.279 1.00 83.19 72 LEU A CA 1
ATOM 605 C C . LEU A 1 72 ? 2.412 -6.273 -6.388 1.00 83.19 72 LEU A C 1
ATOM 607 O O . LEU A 1 72 ? 2.530 -6.218 -5.162 1.00 83.19 72 LEU A O 1
ATOM 611 N N . ARG A 1 73 ? 1.809 -7.300 -6.992 1.00 81.56 73 ARG A N 1
ATOM 612 C CA . ARG A 1 73 ? 1.149 -8.386 -6.260 1.00 81.56 73 ARG A CA 1
ATOM 613 C C . ARG A 1 73 ? 2.144 -9.239 -5.484 1.00 81.56 73 ARG A C 1
ATOM 615 O O . ARG A 1 73 ? 1.963 -9.436 -4.280 1.00 81.56 73 ARG A O 1
ATOM 622 N N . TYR A 1 74 ? 3.173 -9.751 -6.154 1.00 79.06 74 TYR A N 1
ATOM 623 C CA . TYR A 1 74 ? 4.042 -10.774 -5.586 1.00 79.06 74 TYR A CA 1
ATOM 624 C C . TYR A 1 74 ? 5.138 -10.206 -4.692 1.00 79.06 74 TYR A C 1
ATOM 626 O O . TYR A 1 74 ? 5.394 -10.792 -3.637 1.00 79.06 74 TYR A O 1
ATOM 634 N N . ASP A 1 75 ? 5.716 -9.055 -5.040 1.00 76.56 75 ASP A N 1
ATOM 635 C CA . ASP A 1 75 ? 6.853 -8.518 -4.289 1.00 76.56 75 ASP A CA 1
ATOM 636 C C . ASP A 1 75 ? 6.443 -7.543 -3.192 1.00 76.56 75 ASP A C 1
ATOM 638 O O . ASP A 1 75 ? 7.197 -7.357 -2.237 1.00 76.56 75 ASP A O 1
ATOM 642 N N . ILE A 1 76 ? 5.261 -6.930 -3.281 1.00 82.38 76 ILE A N 1
ATOM 643 C CA . ILE A 1 76 ? 4.852 -5.880 -2.341 1.00 82.38 76 ILE A CA 1
ATOM 644 C C . ILE A 1 76 ? 3.634 -6.304 -1.543 1.00 82.38 76 ILE A C 1
ATOM 646 O O . ILE A 1 76 ? 3.729 -6.481 -0.325 1.00 82.38 76 ILE A O 1
ATOM 650 N N . LEU A 1 77 ? 2.497 -6.495 -2.212 1.00 89.12 77 LEU A N 1
ATOM 651 C CA . LEU A 1 77 ? 1.230 -6.735 -1.524 1.00 89.12 77 LEU A CA 1
ATOM 652 C C . LEU A 1 77 ? 1.269 -8.031 -0.709 1.00 89.12 77 LEU A C 1
ATOM 654 O O . LEU A 1 77 ? 0.860 -8.023 0.450 1.00 89.12 77 LEU A O 1
ATOM 658 N N . ASN A 1 78 ? 1.869 -9.104 -1.231 1.00 87.62 78 ASN A N 1
ATOM 659 C CA . ASN A 1 78 ? 2.048 -10.351 -0.479 1.00 87.62 78 ASN A CA 1
ATOM 660 C C . ASN A 1 78 ? 2.893 -10.177 0.791 1.00 87.62 78 ASN A C 1
ATOM 662 O O . ASN A 1 78 ? 2.580 -10.760 1.831 1.00 87.62 78 ASN A O 1
ATOM 666 N N . ARG A 1 79 ? 3.957 -9.366 0.745 1.00 85.56 79 ARG A N 1
ATOM 667 C CA . ARG A 1 79 ? 4.797 -9.114 1.926 1.00 85.56 79 ARG A CA 1
ATOM 668 C C . ARG A 1 79 ? 4.048 -8.298 2.974 1.00 85.56 79 ARG A C 1
ATOM 670 O O . ARG A 1 79 ? 4.152 -8.599 4.161 1.00 85.56 79 ARG A O 1
ATOM 677 N N . ILE A 1 80 ? 3.274 -7.303 2.542 1.00 89.19 80 ILE A N 1
ATOM 678 C CA . ILE A 1 80 ? 2.422 -6.516 3.439 1.00 89.19 80 ILE A CA 1
ATOM 679 C C . ILE A 1 80 ? 1.353 -7.414 4.061 1.00 89.19 80 ILE A C 1
ATOM 681 O O . ILE A 1 80 ? 1.189 -7.396 5.276 1.00 89.19 80 ILE A O 1
ATOM 685 N N . GLN A 1 81 ? 0.677 -8.246 3.265 1.00 91.31 81 GLN A N 1
ATOM 686 C CA . GLN A 1 81 ? -0.362 -9.151 3.756 1.00 91.31 81 GLN A CA 1
ATOM 687 C C . GLN A 1 81 ? 0.192 -10.219 4.704 1.00 91.31 81 GLN A C 1
ATOM 689 O O . GLN A 1 81 ? -0.461 -10.573 5.679 1.00 91.31 81 GLN A O 1
ATOM 694 N N . SER A 1 82 ? 1.425 -10.689 4.493 1.00 90.00 82 SER A N 1
ATOM 695 C CA . SER A 1 82 ? 2.088 -11.580 5.450 1.00 90.00 82 SER A CA 1
ATOM 696 C C . SER A 1 82 ? 2.342 -10.913 6.808 1.00 90.00 82 SER A C 1
ATOM 698 O O . SER A 1 82 ? 2.383 -11.614 7.818 1.00 90.00 82 SER A O 1
ATOM 700 N N . ALA A 1 83 ? 2.550 -9.595 6.842 1.00 89.44 83 ALA A N 1
ATOM 701 C CA . ALA A 1 83 ? 2.800 -8.838 8.069 1.00 89.44 83 ALA A CA 1
ATOM 702 C C . ALA A 1 83 ? 1.514 -8.290 8.714 1.00 89.44 83 ALA A C 1
ATOM 704 O O . ALA A 1 83 ? 1.454 -8.139 9.934 1.00 89.44 83 ALA A O 1
ATOM 705 N N . ILE A 1 84 ? 0.484 -8.015 7.911 1.00 92.44 84 ILE A N 1
ATOM 706 C CA . ILE A 1 84 ? -0.840 -7.539 8.330 1.00 92.44 84 ILE A CA 1
ATOM 707 C C . ILE A 1 84 ? -1.890 -8.463 7.692 1.00 92.44 84 ILE A C 1
ATOM 709 O O . ILE A 1 84 ? -2.479 -8.102 6.675 1.00 92.44 84 ILE A O 1
ATOM 713 N N . PRO A 1 85 ? -2.133 -9.665 8.247 1.00 92.50 85 PRO A N 1
ATOM 714 C CA . PRO A 1 85 ? -3.035 -10.649 7.639 1.00 92.50 85 PRO A CA 1
ATOM 715 C C . PRO A 1 85 ? -4.476 -10.161 7.469 1.00 92.50 85 PRO A C 1
ATOM 717 O O . PRO A 1 85 ? -5.202 -10.669 6.619 1.00 92.50 85 PRO A O 1
ATOM 720 N N . GLU A 1 86 ? -4.903 -9.187 8.274 1.00 93.88 86 GLU A N 1
ATOM 721 C CA . GLU A 1 86 ? -6.231 -8.582 8.188 1.00 93.88 86 GLU A CA 1
ATOM 722 C C . GLU A 1 86 ? -6.391 -7.550 7.057 1.00 93.88 86 GLU A C 1
ATOM 724 O O . GLU A 1 86 ? -7.507 -7.077 6.837 1.00 93.88 86 GLU A O 1
ATOM 729 N N . ILE A 1 87 ? -5.310 -7.165 6.365 1.00 94.50 87 ILE A N 1
ATOM 730 C CA . ILE A 1 87 ? -5.388 -6.230 5.237 1.00 94.50 87 ILE A CA 1
ATOM 731 C C . ILE A 1 87 ? -6.037 -6.907 4.029 1.00 94.50 87 ILE A C 1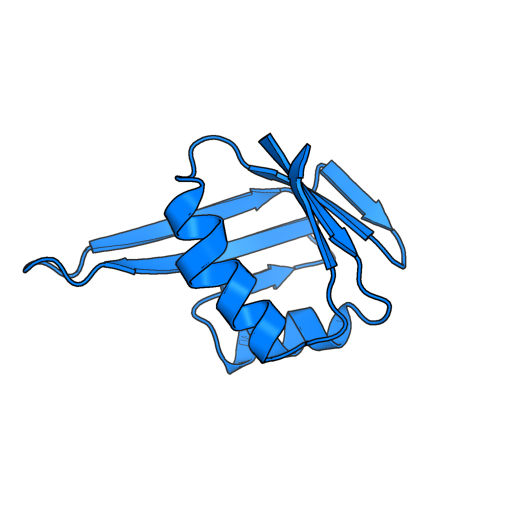
ATOM 733 O O . ILE A 1 87 ? -5.769 -8.075 3.731 1.00 94.50 87 ILE A O 1
ATOM 737 N N . ILE A 1 88 ? -6.882 -6.165 3.316 1.00 94.81 88 ILE A N 1
ATOM 738 C CA . ILE A 1 88 ? -7.529 -6.637 2.090 1.00 94.81 88 ILE A CA 1
ATOM 739 C C . ILE A 1 88 ? -7.061 -5.768 0.927 1.00 94.81 88 ILE A C 1
ATOM 741 O O . ILE A 1 88 ? -7.114 -4.539 1.008 1.00 94.81 88 ILE A O 1
ATOM 745 N N . PHE A 1 89 ? -6.637 -6.426 -0.151 1.00 93.75 89 PHE A N 1
ATOM 746 C CA . PHE A 1 89 ? -6.287 -5.808 -1.423 1.00 93.75 89 PHE A CA 1
ATOM 747 C C . PHE A 1 89 ? -7.278 -6.256 -2.495 1.00 93.75 89 PHE A C 1
ATOM 749 O O . PHE A 1 89 ? -7.369 -7.449 -2.783 1.00 93.75 89 PHE A O 1
ATOM 756 N N . ASP A 1 90 ? -7.990 -5.307 -3.096 1.00 92.06 90 ASP A N 1
ATOM 757 C CA . ASP A 1 90 ? -8.886 -5.549 -4.227 1.00 92.06 90 ASP A CA 1
ATOM 758 C C . ASP A 1 90 ? -8.377 -4.781 -5.454 1.00 92.06 90 ASP A C 1
ATOM 760 O O . ASP A 1 90 ? -7.977 -3.624 -5.343 1.00 92.06 90 ASP A O 1
ATOM 764 N N . PHE A 1 91 ? -8.413 -5.411 -6.628 1.00 89.12 91 PHE A N 1
ATOM 765 C CA . PHE A 1 91 ? -8.054 -4.776 -7.898 1.00 89.12 91 PHE A CA 1
ATOM 766 C C . PHE A 1 91 ? -9.300 -4.577 -8.763 1.00 89.12 91 PHE A C 1
ATOM 768 O O . PHE A 1 91 ? -10.092 -5.514 -8.901 1.00 89.12 91 PHE A O 1
ATOM 775 N N . GLN A 1 92 ? -9.458 -3.382 -9.339 1.00 85.94 92 GLN A N 1
ATOM 776 C CA . GLN A 1 92 ? -10.550 -3.007 -10.249 1.00 85.94 92 GLN A CA 1
ATOM 777 C C . GLN A 1 92 ? -10.035 -2.440 -11.577 1.00 85.94 92 GLN A C 1
ATOM 779 O O . GLN A 1 92 ? -8.962 -1.784 -11.599 1.00 85.94 92 GLN A O 1
#

Secondary structure (DSSP, 8-state):
-EEEEE-S-HHHHHHHHHHHSSEEEETTTTEEEEEEEEEESEEEEEEEEEEEEEE-SSEEEEE--S--HHIIIIIIIHHHHHH-TT-EEEE-

Sequence (92 aa):
MMLIIKLSNFKKLQDLMTNSFLSTIDFEQQEWQFTILTNQEIDVEIRYLFQFDHLNAHQIEIYCNGMDDDILRYDILNRIQSAIPEIIFDFQ

pLDDT: mean 85.17, std 9.16, range [52.53, 94.81]